Protein AF-A0A083ZVA3-F1 (afdb_monomer_lite)

pLDDT: mean 91.6, std 9.86, range [50.28, 98.31]

Foldseek 3Di:
DPCPQEAEDDPVLQVLLLVQLQPQADDPVQDPVSLVSLQVSCVVRPDPVVLVLLVCQQPPPDRDPHHHYHPHHDAPDQQDDDDPPDDDPVRTDHCSVVSVVCNSCSSNDHDDDDDDDD

Secondary structure (DSSP, 8-state):
--GGGEEEPPHHHHHHHHHHHTTS---TT--HHHHHHHHHHHHHHS-HHHHHHHHHHHH-SS--S--EEES----S-B--PPPTT---GGGBS-SHHHHHHHHHHHHHS---------

Radius of gyration: 15.3 Å; chains: 1; bounding box: 42×33×39 Å

Sequence (118 aa):
MDNQNVFQLMEQERNNLFSALDKIAYDPAGGDAYIHAIRSSMITHLPLRISAALSQQKTSIKPRPYLILKNAPVDKEVFFSPCPNQYTPSAKSGNISENFLVGLSSLIGEPYSMYRVN

Structure (mmCIF, N/CA/C/O backbone):
data_AF-A0A083ZVA3-F1
#
_entry.id   AF-A0A083ZVA3-F1
#
loop_
_atom_site.group_PDB
_atom_site.id
_atom_site.type_symbol
_atom_site.label_atom_id
_atom_site.label_alt_id
_atom_site.label_comp_id
_atom_site.label_asym_id
_atom_site.label_entity_id
_atom_site.label_seq_id
_atom_site.pdbx_PDB_ins_code
_atom_site.Cartn_x
_atom_site.Cartn_y
_atom_site.Cartn_z
_atom_site.occupancy
_atom_site.B_iso_or_equiv
_atom_site.auth_seq_id
_atom_site.auth_comp_id
_atom_site.auth_asym_id
_atom_site.auth_atom_id
_atom_site.pdbx_PDB_model_num
ATOM 1 N N . MET A 1 1 ? -19.920 -12.970 12.163 1.00 51.62 1 MET A N 1
ATOM 2 C CA . MET A 1 1 ? -18.654 -12.206 12.120 1.00 51.62 1 MET A CA 1
ATOM 3 C C . MET A 1 1 ? -18.990 -10.755 12.383 1.00 51.62 1 MET A C 1
ATOM 5 O O . MET A 1 1 ? -19.930 -10.260 11.776 1.00 51.62 1 MET A O 1
ATOM 9 N N . ASP A 1 2 ? -18.290 -10.111 13.312 1.00 57.72 2 ASP A N 1
ATOM 10 C CA . ASP A 1 2 ? -18.483 -8.690 13.594 1.00 57.72 2 ASP A CA 1
ATOM 11 C C . ASP A 1 2 ? -17.835 -7.873 12.463 1.00 57.72 2 ASP A C 1
ATOM 13 O O . ASP A 1 2 ? -16.618 -7.893 12.278 1.00 57.72 2 ASP A O 1
ATOM 17 N N . ASN A 1 3 ? -18.652 -7.221 11.633 1.00 73.56 3 ASN A N 1
ATOM 18 C CA . ASN A 1 3 ? -18.193 -6.544 10.411 1.00 73.56 3 ASN A CA 1
ATOM 19 C C . ASN A 1 3 ? -17.472 -5.214 10.687 1.00 73.56 3 ASN A C 1
ATOM 21 O O . ASN A 1 3 ? -17.039 -4.542 9.755 1.00 73.56 3 ASN A O 1
ATOM 25 N N . GLN A 1 4 ? -17.304 -4.836 11.955 1.00 84.12 4 GLN A N 1
ATOM 26 C CA . GLN A 1 4 ? -16.704 -3.564 12.356 1.00 84.12 4 GLN A CA 1
ATOM 27 C C . GLN A 1 4 ? -15.244 -3.397 11.915 1.00 84.12 4 GLN A C 1
ATOM 29 O O . GLN A 1 4 ? -14.775 -2.264 11.832 1.00 84.12 4 GLN A O 1
ATOM 34 N N . ASN A 1 5 ? -14.520 -4.492 11.652 1.00 92.12 5 ASN A N 1
ATOM 35 C CA . ASN A 1 5 ? -13.114 -4.474 11.223 1.00 92.12 5 ASN A CA 1
ATOM 36 C C . ASN A 1 5 ? -12.943 -4.613 9.702 1.00 92.12 5 ASN A C 1
ATOM 38 O O . ASN A 1 5 ? -11.810 -4.660 9.224 1.00 92.12 5 ASN A O 1
ATOM 42 N N . VAL A 1 6 ? -14.038 -4.724 8.944 1.00 95.69 6 VAL A N 1
ATOM 43 C CA . VAL A 1 6 ? -14.006 -4.961 7.498 1.00 95.69 6 VAL A CA 1
ATOM 44 C C . VAL A 1 6 ? -14.297 -3.663 6.758 1.00 95.69 6 VAL A C 1
ATOM 46 O O . VAL A 1 6 ? -15.382 -3.100 6.866 1.00 95.69 6 VAL A O 1
ATOM 49 N N . PHE A 1 7 ? -13.346 -3.221 5.943 1.00 95.94 7 PHE A N 1
ATOM 50 C CA . PHE A 1 7 ? -13.469 -2.033 5.113 1.00 95.94 7 PHE A CA 1
ATOM 51 C C . PHE A 1 7 ? -13.405 -2.437 3.644 1.00 95.94 7 PHE A C 1
ATOM 53 O O . PHE A 1 7 ? -12.368 -2.844 3.128 1.00 95.94 7 PHE A O 1
ATOM 60 N N . GLN A 1 8 ? -14.536 -2.325 2.962 1.00 96.38 8 GLN A N 1
ATOM 61 C CA . GLN A 1 8 ? -14.632 -2.548 1.525 1.00 96.38 8 GLN A CA 1
ATOM 62 C C . GLN A 1 8 ? -14.234 -1.275 0.783 1.00 96.38 8 GLN A C 1
ATOM 64 O O . GLN A 1 8 ? -14.890 -0.255 0.985 1.00 96.38 8 GLN A O 1
ATOM 69 N N . LEU A 1 9 ? -13.212 -1.317 -0.075 1.00 97.62 9 LEU A N 1
ATOM 70 C CA . LEU A 1 9 ? -12.961 -0.244 -1.037 1.00 97.62 9 LEU A CA 1
ATOM 71 C C . LEU A 1 9 ? -13.958 -0.340 -2.195 1.00 97.62 9 LEU A C 1
ATOM 73 O O . LEU A 1 9 ? -14.163 -1.413 -2.777 1.00 97.62 9 LEU A O 1
ATOM 77 N N . MET A 1 10 ? -14.568 0.790 -2.534 1.00 97.88 10 MET A N 1
ATOM 78 C CA . MET A 1 10 ? -15.349 0.938 -3.757 1.00 97.88 10 MET A CA 1
ATOM 79 C C . MET A 1 10 ? -14.413 0.906 -4.966 1.00 97.88 10 MET A C 1
ATOM 81 O O . MET A 1 10 ? -13.230 1.232 -4.857 1.00 97.88 10 MET A O 1
ATOM 85 N N . GLU A 1 11 ? -14.936 0.549 -6.136 1.00 98.00 11 GLU A N 1
ATOM 86 C CA . GLU A 1 11 ? -14.130 0.478 -7.361 1.00 98.00 11 GLU A CA 1
ATOM 87 C C . GLU A 1 11 ? -13.438 1.803 -7.679 1.00 98.00 11 GLU A C 1
ATOM 89 O O . GLU A 1 11 ? -12.248 1.810 -7.978 1.00 98.00 11 GLU A O 1
ATOM 94 N N . GLN A 1 12 ? -14.142 2.929 -7.523 1.00 98.06 12 GLN A N 1
ATOM 95 C CA . GLN A 1 12 ? -13.557 4.251 -7.736 1.00 98.06 12 GLN A CA 1
ATOM 96 C C . GLN A 1 12 ? -12.393 4.533 -6.777 1.00 98.06 12 GLN A C 1
ATOM 98 O O . GLN A 1 12 ? -11.365 5.060 -7.190 1.00 98.06 12 GLN A O 1
ATOM 103 N N . GLU A 1 13 ? -12.527 4.161 -5.503 1.00 98.25 13 GLU A N 1
ATOM 104 C CA . GLU A 1 13 ? -11.481 4.369 -4.495 1.00 98.25 13 GLU A CA 1
ATOM 105 C C . GLU A 1 13 ? -10.257 3.504 -4.784 1.00 98.25 13 GLU A C 1
ATOM 107 O O . GLU A 1 13 ? -9.129 3.994 -4.748 1.00 98.25 13 GLU A O 1
ATOM 112 N N . ARG A 1 14 ? -10.483 2.231 -5.132 1.00 98.19 14 ARG A N 1
ATOM 113 C CA . ARG A 1 14 ? -9.430 1.311 -5.565 1.00 98.19 14 ARG A CA 1
ATOM 114 C C . ARG A 1 14 ? -8.703 1.857 -6.794 1.00 98.19 14 ARG A C 1
ATOM 116 O O . ARG A 1 14 ? -7.479 1.871 -6.805 1.00 98.19 14 ARG A O 1
ATOM 123 N N . ASN A 1 15 ? -9.435 2.315 -7.809 1.00 98.12 15 ASN A N 1
ATOM 124 C CA . ASN A 1 15 ? -8.856 2.810 -9.060 1.00 98.12 15 ASN A CA 1
ATOM 125 C C . ASN A 1 15 ? -8.086 4.128 -8.856 1.00 98.12 15 ASN A C 1
ATOM 127 O O . ASN A 1 15 ? -7.033 4.326 -9.465 1.00 98.12 15 ASN A O 1
ATOM 131 N N . ASN A 1 16 ? -8.571 5.007 -7.971 1.00 97.81 16 ASN A N 1
ATOM 132 C CA . ASN A 1 16 ? -7.868 6.231 -7.586 1.00 97.81 16 ASN A CA 1
ATOM 133 C C . ASN A 1 16 ? -6.552 5.911 -6.869 1.00 97.81 16 ASN A C 1
ATOM 135 O O . ASN A 1 16 ? -5.511 6.446 -7.245 1.00 97.81 16 ASN A O 1
ATOM 139 N N . LEU A 1 17 ? -6.582 5.004 -5.886 1.00 97.88 17 LEU A N 1
ATOM 140 C CA . LEU A 1 17 ? -5.377 4.542 -5.194 1.00 97.88 17 LEU A CA 1
ATOM 141 C C . LEU A 1 17 ? -4.398 3.868 -6.152 1.00 97.88 17 LEU A C 1
ATOM 143 O O . LEU A 1 17 ? -3.218 4.198 -6.126 1.00 97.88 17 LEU A O 1
ATOM 147 N N . PHE A 1 18 ? -4.885 2.985 -7.028 1.00 98.31 18 PHE A N 1
ATOM 148 C CA . PHE A 1 18 ? -4.070 2.363 -8.070 1.00 98.31 18 PHE A CA 1
ATOM 149 C C . PHE A 1 18 ? -3.347 3.439 -8.886 1.00 98.31 18 PHE A C 1
ATOM 151 O O . PHE A 1 18 ? -2.124 3.458 -8.939 1.00 98.31 18 PHE A O 1
ATOM 158 N N . SER A 1 19 ? -4.095 4.390 -9.450 1.00 97.94 19 SER A N 1
ATOM 159 C CA . SER A 1 19 ? -3.546 5.427 -10.333 1.00 97.94 19 SER A CA 1
ATOM 160 C C . SER A 1 19 ? -2.560 6.360 -9.627 1.00 97.94 19 SER A C 1
ATOM 162 O O . SER A 1 19 ? -1.680 6.934 -10.268 1.00 97.94 19 SER A O 1
ATOM 164 N N . ALA A 1 20 ? -2.720 6.556 -8.318 1.00 98.06 20 ALA A N 1
ATOM 165 C CA . ALA A 1 20 ? -1.820 7.366 -7.511 1.00 98.06 20 ALA A CA 1
ATOM 166 C C . ALA A 1 20 ? -0.533 6.611 -7.141 1.00 98.06 20 ALA A C 1
ATOM 168 O O . ALA A 1 20 ? 0.543 7.208 -7.152 1.00 98.06 20 ALA A O 1
ATOM 169 N N . LEU A 1 21 ? -0.630 5.314 -6.836 1.00 98.00 21 LEU A N 1
ATOM 170 C CA . LEU A 1 21 ? 0.507 4.472 -6.450 1.00 98.00 21 LEU A CA 1
ATOM 171 C C . LEU A 1 21 ? 1.327 3.978 -7.649 1.00 98.00 21 LEU A C 1
ATOM 173 O O . LEU A 1 21 ? 2.534 3.811 -7.509 1.00 98.00 21 LEU A O 1
ATOM 177 N N . ASP A 1 22 ? 0.711 3.805 -8.822 1.00 96.94 22 ASP A N 1
ATOM 178 C CA . ASP A 1 22 ? 1.375 3.387 -10.075 1.00 96.94 22 ASP A CA 1
ATOM 179 C C . ASP A 1 22 ? 2.407 4.416 -10.566 1.00 96.94 22 ASP A C 1
ATOM 181 O O . ASP A 1 22 ? 3.364 4.093 -11.261 1.00 96.94 22 ASP A O 1
A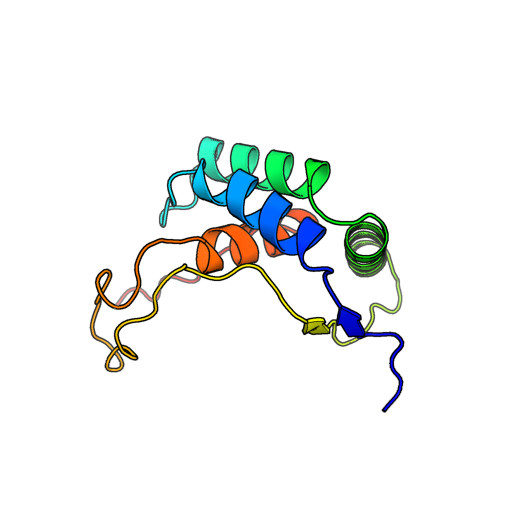TOM 185 N N . LYS A 1 23 ? 2.244 5.681 -10.163 1.00 96.56 23 LYS A N 1
ATOM 186 C CA . LYS A 1 23 ? 3.167 6.777 -10.499 1.00 96.56 23 LYS A CA 1
ATOM 187 C C . LYS A 1 23 ? 4.449 6.766 -9.668 1.00 96.56 23 LYS A C 1
ATOM 189 O O . LYS A 1 23 ? 5.349 7.55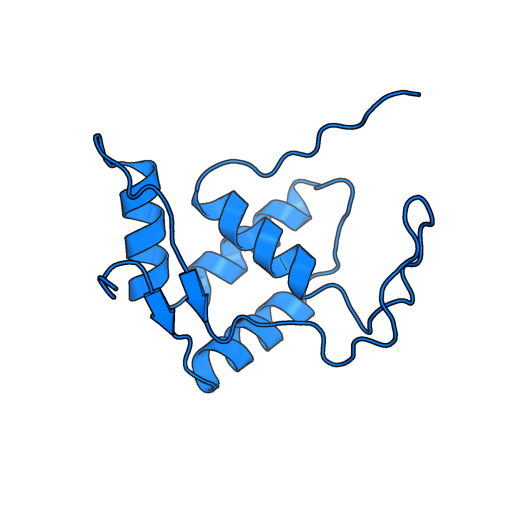8 -9.942 1.00 96.56 23 LYS A O 1
ATOM 194 N N . ILE A 1 24 ? 4.519 5.936 -8.630 1.00 97.50 24 ILE A N 1
ATOM 195 C CA . ILE A 1 24 ? 5.637 5.902 -7.692 1.00 97.50 24 ILE A CA 1
ATOM 196 C C . ILE A 1 24 ? 6.481 4.671 -8.004 1.00 97.50 24 ILE A C 1
ATOM 198 O O . ILE A 1 24 ? 6.026 3.537 -7.857 1.00 97.50 24 ILE A O 1
ATOM 202 N N . ALA A 1 25 ? 7.727 4.891 -8.422 1.00 95.44 25 ALA A N 1
ATOM 203 C CA . ALA A 1 25 ? 8.678 3.802 -8.597 1.00 95.44 25 ALA A CA 1
ATOM 204 C C . ALA A 1 25 ? 8.936 3.123 -7.245 1.00 95.44 25 ALA A C 1
ATOM 206 O O . ALA A 1 25 ? 9.240 3.797 -6.261 1.00 95.44 25 ALA A O 1
ATOM 207 N N . TYR A 1 26 ? 8.799 1.799 -7.205 1.00 94.12 26 TYR A N 1
ATOM 208 C CA . TYR A 1 26 ? 9.076 1.018 -6.007 1.00 94.12 26 TYR A CA 1
ATOM 209 C C . TYR A 1 26 ? 10.572 1.037 -5.691 1.00 94.12 26 TYR A C 1
ATOM 211 O O . TYR A 1 26 ? 11.387 0.685 -6.545 1.00 94.12 26 TYR A O 1
ATOM 219 N N . ASP A 1 27 ? 10.916 1.423 -4.464 1.00 93.69 27 ASP A N 1
ATOM 220 C CA . ASP A 1 27 ? 12.278 1.357 -3.946 1.00 93.69 27 ASP A CA 1
ATOM 221 C C . ASP A 1 27 ? 12.378 0.276 -2.851 1.00 93.69 27 ASP A C 1
ATOM 223 O O . ASP A 1 27 ? 11.904 0.487 -1.728 1.00 93.69 27 ASP A O 1
ATOM 227 N N . PRO A 1 28 ? 13.008 -0.879 -3.137 1.00 89.31 28 PRO A N 1
ATOM 228 C CA . PRO A 1 28 ? 13.178 -1.949 -2.156 1.00 89.31 28 PRO A CA 1
ATOM 229 C C . PRO A 1 28 ? 14.139 -1.580 -1.014 1.00 89.31 28 PRO A C 1
ATOM 231 O O . PRO A 1 28 ? 14.113 -2.236 0.029 1.00 89.31 28 PRO A O 1
ATOM 234 N N . ALA A 1 29 ? 14.980 -0.554 -1.181 1.00 90.19 29 ALA A N 1
ATOM 235 C CA . ALA A 1 29 ? 15.837 -0.045 -0.112 1.00 90.19 29 ALA A CA 1
ATOM 236 C C . ALA A 1 29 ? 15.077 0.876 0.858 1.00 90.19 29 ALA A C 1
ATOM 238 O O . ALA A 1 29 ? 15.574 1.144 1.950 1.00 90.19 29 ALA A O 1
ATOM 239 N N . GLY A 1 30 ? 13.870 1.325 0.491 1.00 91.44 30 GLY A N 1
ATOM 240 C CA . GLY A 1 30 ? 13.029 2.159 1.345 1.00 91.44 30 GLY A CA 1
ATOM 241 C C . GLY A 1 30 ? 13.567 3.576 1.546 1.00 91.44 30 GLY A C 1
ATOM 242 O O . GLY A 1 30 ? 13.455 4.104 2.648 1.00 91.44 30 GLY A O 1
ATOM 243 N N . GLY A 1 31 ? 14.156 4.195 0.518 1.00 94.00 31 GLY A N 1
ATOM 244 C CA . GLY A 1 31 ? 14.721 5.539 0.622 1.00 94.00 31 GLY A CA 1
ATOM 245 C C . GLY A 1 31 ? 13.699 6.611 1.023 1.00 94.00 31 GLY A C 1
ATOM 246 O O . GLY A 1 31 ? 12.517 6.541 0.678 1.00 94.00 31 GLY A O 1
ATOM 247 N N . ASP A 1 32 ? 14.169 7.655 1.710 1.00 95.00 32 ASP A N 1
ATOM 248 C CA . ASP A 1 32 ? 13.317 8.702 2.297 1.00 95.00 32 ASP A CA 1
ATOM 249 C C . ASP A 1 32 ? 12.379 9.368 1.282 1.00 95.00 32 ASP A C 1
ATOM 251 O O . ASP A 1 32 ? 11.203 9.600 1.569 1.00 95.00 32 ASP A O 1
ATOM 255 N N . ALA A 1 33 ? 12.873 9.646 0.071 1.00 96.75 33 ALA A N 1
ATOM 256 C CA . ALA A 1 33 ? 12.076 10.255 -0.992 1.00 96.75 33 ALA A CA 1
ATOM 257 C C . ALA A 1 33 ? 10.907 9.355 -1.425 1.00 96.75 33 ALA A C 1
ATOM 259 O O . ALA A 1 33 ? 9.795 9.841 -1.642 1.00 96.75 33 ALA A O 1
ATOM 260 N N . TYR A 1 34 ? 11.145 8.044 -1.505 1.00 97.25 34 TYR A N 1
ATOM 261 C CA . TYR A 1 34 ? 10.129 7.048 -1.828 1.00 97.25 34 TYR A CA 1
ATOM 262 C C . TYR A 1 34 ? 9.092 6.931 -0.703 1.00 97.25 34 TYR A C 1
ATOM 264 O O . TYR A 1 34 ? 7.891 7.040 -0.963 1.00 97.25 34 TYR A O 1
ATOM 272 N N . ILE A 1 35 ? 9.539 6.810 0.553 1.00 97.12 35 ILE A N 1
ATOM 273 C CA . ILE A 1 35 ? 8.641 6.735 1.716 1.00 97.12 35 ILE A CA 1
ATOM 274 C C . ILE A 1 35 ? 7.786 7.998 1.832 1.00 97.12 35 ILE A C 1
ATOM 276 O O . ILE A 1 35 ? 6.573 7.904 2.040 1.00 97.12 35 ILE A O 1
ATOM 280 N N . HIS A 1 36 ? 8.382 9.177 1.647 1.00 97.12 36 HIS A N 1
ATOM 281 C CA . HIS A 1 36 ? 7.655 10.441 1.649 1.00 97.12 36 HIS A CA 1
ATOM 282 C C . HIS A 1 36 ? 6.602 10.482 0.533 1.00 97.12 36 HIS A C 1
ATOM 284 O O . HIS A 1 36 ? 5.433 10.753 0.811 1.00 97.12 36 HIS A O 1
ATOM 290 N N . ALA A 1 37 ? 6.981 10.165 -0.711 1.00 98.06 37 ALA A N 1
ATOM 291 C CA . ALA A 1 37 ? 6.061 10.169 -1.849 1.00 98.06 37 ALA A CA 1
ATOM 292 C C . ALA A 1 37 ? 4.872 9.219 -1.637 1.00 98.06 37 ALA A C 1
ATOM 294 O O . ALA A 1 37 ? 3.719 9.605 -1.859 1.00 98.06 37 ALA A O 1
ATOM 295 N N . ILE A 1 38 ? 5.135 8.002 -1.150 1.00 97.88 38 ILE A N 1
ATOM 296 C CA . ILE A 1 38 ? 4.091 7.030 -0.825 1.00 97.88 38 ILE A CA 1
ATOM 297 C C . ILE A 1 38 ? 3.179 7.549 0.279 1.00 97.88 38 ILE A C 1
ATOM 299 O O . ILE A 1 38 ? 1.958 7.539 0.114 1.00 97.88 38 ILE A O 1
ATOM 303 N N . ARG A 1 39 ? 3.744 8.013 1.398 1.00 97.19 39 ARG A N 1
ATOM 304 C CA . ARG A 1 39 ? 2.964 8.479 2.547 1.00 97.19 39 ARG A CA 1
ATOM 305 C C . ARG A 1 39 ? 2.053 9.637 2.148 1.00 97.19 39 ARG A C 1
ATOM 307 O O . ARG A 1 39 ? 0.864 9.607 2.461 1.00 97.19 39 ARG A O 1
ATOM 314 N N . SER A 1 40 ? 2.574 10.615 1.404 1.00 97.69 40 SER A N 1
ATOM 315 C CA . SER A 1 40 ? 1.780 11.725 0.867 1.00 97.69 40 SER A CA 1
ATOM 316 C C . SER A 1 40 ? 0.652 11.225 -0.037 1.00 97.69 40 SER A C 1
ATOM 318 O O . SER A 1 40 ? -0.499 11.611 0.158 1.00 97.69 40 SER A O 1
ATOM 320 N N . SER A 1 41 ? 0.952 10.319 -0.973 1.00 98.06 41 SER A N 1
ATOM 321 C CA . SER A 1 41 ? -0.051 9.747 -1.878 1.00 98.06 41 SER A CA 1
ATOM 322 C C . SER A 1 41 ? -1.168 9.024 -1.117 1.00 98.06 41 SER A C 1
ATOM 324 O O . SER A 1 41 ? -2.351 9.240 -1.395 1.00 98.06 41 SER A O 1
ATOM 326 N N . MET A 1 42 ? -0.814 8.240 -0.097 1.00 97.56 42 MET A N 1
ATOM 327 C CA . MET A 1 42 ? -1.772 7.523 0.743 1.00 97.56 42 MET A CA 1
ATOM 328 C C . MET A 1 42 ? -2.645 8.463 1.573 1.00 97.56 42 MET A C 1
ATOM 330 O O . MET A 1 42 ? -3.854 8.258 1.623 1.00 97.56 42 MET A O 1
ATOM 334 N N . ILE A 1 43 ? -2.080 9.511 2.183 1.00 95.75 43 ILE A N 1
ATOM 335 C CA . ILE A 1 43 ? -2.863 10.510 2.934 1.00 95.75 43 ILE A CA 1
ATOM 336 C C . ILE A 1 43 ? -3.907 11.174 2.029 1.00 95.75 43 ILE A C 1
ATOM 338 O O . ILE A 1 43 ? -5.036 11.399 2.459 1.00 95.75 43 ILE A O 1
ATOM 342 N N . THR A 1 44 ? -3.547 11.466 0.779 1.00 97.25 44 THR A N 1
ATOM 343 C CA . THR A 1 44 ? -4.438 12.144 -0.168 1.00 97.25 44 THR A CA 1
ATOM 344 C C . THR A 1 44 ? -5.543 11.239 -0.715 1.00 97.25 44 THR A C 1
ATOM 346 O O . THR A 1 44 ? -6.666 11.705 -0.895 1.00 97.25 44 THR A O 1
ATOM 349 N N . HIS A 1 45 ? -5.250 9.967 -1.003 1.00 97.56 45 HIS A N 1
ATOM 350 C CA . HIS A 1 45 ? -6.157 9.111 -1.783 1.00 97.56 45 HIS A CA 1
ATOM 351 C C . HIS A 1 45 ? -6.844 8.008 -0.971 1.00 97.56 45 HIS A C 1
ATOM 353 O O . HIS A 1 45 ? -7.813 7.415 -1.452 1.00 97.56 45 HIS A O 1
ATOM 359 N N . LEU A 1 46 ? -6.372 7.701 0.241 1.00 97.00 46 LEU A N 1
ATOM 360 C CA . LEU A 1 46 ? -6.993 6.674 1.069 1.00 97.00 46 LEU A CA 1
ATOM 361 C C . LEU A 1 46 ? -8.351 7.171 1.596 1.00 97.00 46 LEU A C 1
ATOM 363 O O . LEU A 1 46 ? -8.431 8.268 2.152 1.00 97.00 46 LEU A O 1
ATOM 367 N N . PRO A 1 47 ? -9.428 6.373 1.486 1.00 97.19 47 PRO A N 1
ATOM 368 C CA . PRO A 1 47 ? -10.734 6.790 1.972 1.00 97.19 47 PRO A CA 1
ATOM 369 C C . PRO A 1 47 ? -10.736 7.141 3.459 1.00 97.19 47 PRO A C 1
ATOM 371 O O . PRO A 1 47 ? -10.191 6.395 4.277 1.00 97.19 47 PRO A O 1
ATOM 374 N N . LEU A 1 48 ? -11.447 8.216 3.816 1.00 95.25 48 LEU A N 1
ATOM 375 C CA . LEU A 1 48 ? -11.477 8.762 5.179 1.00 95.25 48 LEU A CA 1
ATOM 376 C C . LEU A 1 48 ? -11.818 7.713 6.247 1.00 95.25 48 LEU A C 1
ATOM 378 O O . LEU A 1 48 ? -11.233 7.700 7.323 1.00 95.25 48 LEU A O 1
ATOM 382 N N . ARG A 1 49 ? -12.747 6.795 5.953 1.00 95.19 49 ARG A N 1
ATOM 383 C CA . ARG A 1 49 ? -13.128 5.732 6.901 1.00 95.19 49 ARG A CA 1
ATOM 384 C C . ARG A 1 49 ? -11.970 4.781 7.223 1.00 95.19 49 ARG A C 1
ATOM 386 O O . ARG A 1 49 ? -11.887 4.283 8.339 1.00 95.19 49 ARG A O 1
ATOM 393 N N . ILE A 1 50 ? -11.094 4.524 6.250 1.00 95.62 50 ILE A N 1
ATOM 394 C CA . ILE A 1 50 ? -9.936 3.645 6.418 1.00 95.62 50 ILE A CA 1
ATOM 395 C C . ILE A 1 50 ? -8.824 4.423 7.113 1.00 95.62 50 ILE A C 1
ATOM 397 O O . ILE A 1 50 ? -8.274 3.928 8.092 1.00 95.62 50 ILE A O 1
ATOM 401 N N . SER A 1 51 ? -8.529 5.650 6.671 1.00 94.62 51 SER A N 1
ATOM 402 C CA . SER A 1 51 ? -7.500 6.477 7.313 1.00 94.62 51 SER A CA 1
ATOM 403 C C . SER A 1 51 ? -7.832 6.754 8.781 1.00 94.62 51 SER A C 1
ATOM 405 O O . SER A 1 51 ? -6.971 6.564 9.635 1.00 94.62 51 SER A O 1
ATOM 407 N N . ALA A 1 52 ? -9.090 7.063 9.107 1.00 93.19 52 ALA A N 1
ATOM 408 C CA . ALA A 1 52 ? -9.547 7.216 10.486 1.00 93.19 52 ALA A CA 1
ATOM 409 C C . ALA A 1 52 ? -9.372 5.929 11.308 1.00 93.19 52 ALA A C 1
ATOM 411 O O . ALA A 1 52 ? -8.922 5.995 12.451 1.00 93.19 52 ALA A O 1
ATOM 412 N N . ALA A 1 53 ? -9.674 4.758 10.735 1.00 93.69 53 ALA A N 1
ATOM 413 C CA . ALA A 1 53 ? -9.452 3.483 11.412 1.00 93.69 53 ALA A CA 1
ATOM 414 C C . ALA A 1 53 ? -7.959 3.233 11.680 1.00 93.69 53 ALA A C 1
ATOM 416 O O . ALA A 1 53 ? -7.602 2.833 12.785 1.00 93.69 53 ALA A O 1
ATOM 417 N N . LEU A 1 54 ? -7.077 3.526 10.718 1.00 94.19 54 LEU A N 1
ATOM 418 C CA . LEU A 1 54 ? -5.624 3.431 10.901 1.00 94.19 54 LEU A CA 1
ATOM 419 C C . LEU A 1 54 ? -5.113 4.412 11.965 1.00 94.19 54 LEU A C 1
ATOM 421 O O . LEU A 1 54 ? -4.320 4.032 12.825 1.00 94.19 54 LEU A O 1
ATOM 425 N N . SER A 1 55 ? -5.605 5.653 11.969 1.00 92.81 55 SER A N 1
ATOM 426 C CA . SER A 1 55 ? -5.263 6.633 13.004 1.00 92.81 55 SER A CA 1
ATOM 427 C C . SER A 1 55 ? -5.711 6.176 14.393 1.00 92.81 55 SER A C 1
ATOM 429 O O . SER A 1 55 ? -4.946 6.308 15.344 1.00 92.81 55 SER A O 1
ATOM 431 N N . GLN A 1 56 ? -6.904 5.583 14.514 1.00 91.81 56 GLN A N 1
ATOM 432 C CA . GLN A 1 56 ? -7.373 4.990 15.772 1.00 91.81 56 GLN A CA 1
ATOM 433 C C . GLN A 1 56 ? -6.486 3.828 16.227 1.00 91.81 56 GLN A C 1
ATOM 435 O O . GLN A 1 56 ? -6.239 3.698 17.422 1.00 91.81 56 GLN A O 1
ATOM 440 N N . GLN A 1 57 ? -5.968 3.008 15.306 1.00 90.88 57 GLN A N 1
ATOM 441 C CA . GLN A 1 57 ? -5.022 1.946 15.668 1.00 90.88 57 GLN A CA 1
ATOM 442 C C . GLN A 1 57 ? -3.744 2.497 16.295 1.00 90.88 57 GLN A C 1
ATOM 444 O O . GLN A 1 57 ? -3.235 1.912 17.246 1.00 90.88 57 GLN A O 1
ATOM 449 N N . LYS A 1 58 ? -3.248 3.629 15.792 1.00 89.44 58 LYS A N 1
ATOM 450 C CA . LYS A 1 58 ? -2.022 4.261 16.287 1.00 89.44 58 LYS A CA 1
ATOM 451 C C . LYS A 1 58 ? -2.184 4.881 17.678 1.00 89.44 58 LYS A C 1
ATOM 453 O O . L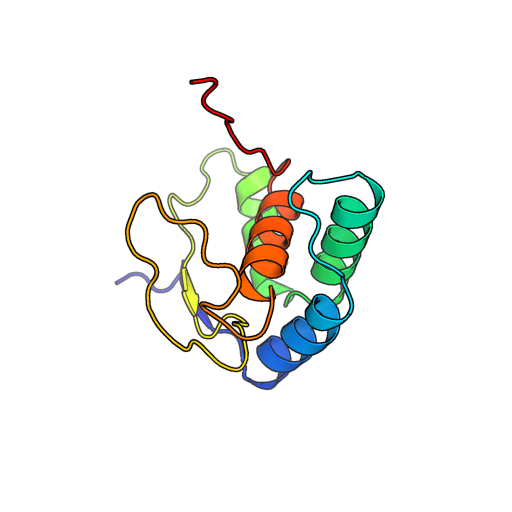YS A 1 58 ? -1.223 4.916 18.439 1.00 89.44 58 LYS A O 1
ATOM 458 N N . THR A 1 59 ? -3.367 5.405 18.000 1.00 91.06 59 THR A N 1
ATOM 459 C CA . THR A 1 59 ? -3.588 6.208 19.218 1.00 91.06 59 THR A CA 1
ATOM 460 C C . THR A 1 59 ? -4.385 5.497 20.310 1.00 91.06 59 THR A C 1
ATOM 462 O O . THR A 1 59 ? -4.427 5.979 21.442 1.00 91.06 59 THR A O 1
ATOM 465 N N . SER A 1 60 ? -5.033 4.370 20.005 1.00 89.69 60 SER A N 1
ATOM 466 C CA . SER A 1 60 ? -5.884 3.664 20.961 1.00 89.69 60 SER A CA 1
ATOM 467 C C . SER A 1 60 ? -5.076 2.927 22.031 1.00 89.69 60 SER A C 1
ATOM 469 O O . SER A 1 60 ? -4.124 2.214 21.734 1.00 89.69 60 SER A O 1
ATOM 471 N N . ILE A 1 61 ? -5.545 3.005 23.281 1.00 90.12 61 ILE A N 1
ATOM 472 C CA . ILE A 1 61 ? -5.070 2.167 24.399 1.00 90.12 61 ILE A CA 1
ATOM 473 C C . ILE A 1 61 ? -5.458 0.691 24.181 1.00 90.12 61 ILE A C 1
ATOM 475 O O . ILE A 1 61 ? -4.797 -0.220 24.673 1.00 90.12 61 ILE A O 1
ATOM 479 N N . LYS A 1 62 ? -6.545 0.447 23.439 1.00 90.12 62 LYS A N 1
ATOM 480 C CA . LYS A 1 62 ? -7.036 -0.884 23.062 1.00 90.12 62 LYS A CA 1
ATOM 481 C C . LYS A 1 62 ? -7.202 -0.931 21.541 1.00 90.12 62 LYS A C 1
ATOM 483 O O . LYS A 1 62 ? -8.326 -0.762 21.054 1.00 90.12 62 LYS A O 1
ATOM 488 N N . PRO A 1 63 ? -6.107 -1.051 20.770 1.00 90.62 63 PRO A N 1
ATOM 489 C CA . PRO A 1 63 ? -6.206 -1.144 19.322 1.00 90.62 63 PRO A CA 1
ATOM 490 C C . PRO A 1 63 ? -6.989 -2.402 18.936 1.00 90.62 63 PRO A C 1
ATOM 492 O O . PRO A 1 63 ? -6.984 -3.414 19.641 1.00 90.62 63 PRO A O 1
ATOM 495 N N . ARG A 1 64 ? -7.683 -2.340 17.802 1.00 89.75 64 ARG A N 1
ATOM 496 C CA . ARG A 1 64 ? -8.334 -3.508 17.211 1.00 89.75 64 ARG A CA 1
ATOM 497 C C . ARG A 1 64 ? -7.247 -4.538 16.884 1.00 89.75 64 ARG A C 1
ATOM 499 O O . ARG A 1 64 ? -6.207 -4.156 16.346 1.00 89.75 64 ARG A O 1
ATOM 506 N N . PRO A 1 65 ? -7.484 -5.835 17.126 1.00 91.00 65 PRO A N 1
ATOM 507 C CA . PRO A 1 65 ? -6.481 -6.864 16.861 1.00 91.00 65 PRO A CA 1
ATOM 508 C C . PRO A 1 65 ? -6.175 -7.029 15.365 1.00 91.00 65 PRO A C 1
ATOM 510 O O . PRO A 1 65 ? -5.118 -7.537 15.012 1.00 91.00 65 PRO A O 1
ATOM 513 N N . TYR A 1 66 ? -7.092 -6.617 14.482 1.00 93.00 66 TYR A N 1
ATOM 514 C CA . TYR A 1 66 ? -6.926 -6.687 13.033 1.00 93.00 66 TYR A CA 1
ATOM 515 C C . TYR A 1 66 ? -7.845 -5.697 12.306 1.00 93.00 66 TYR A C 1
ATOM 517 O O . TYR A 1 66 ? -8.865 -5.258 12.843 1.00 93.00 66 TYR A O 1
ATOM 525 N N . LEU A 1 67 ? -7.504 -5.410 11.047 1.00 93.88 67 LEU A N 1
ATOM 526 C CA . LEU A 1 67 ? -8.366 -4.762 10.058 1.00 93.88 67 LEU A CA 1
ATOM 527 C C . LEU A 1 67 ? -8.325 -5.577 8.760 1.00 93.88 67 LEU A C 1
ATOM 529 O O . LEU A 1 67 ? -7.277 -6.104 8.398 1.00 93.88 67 LEU A O 1
ATOM 533 N N . ILE A 1 68 ? -9.451 -5.670 8.053 1.00 96.06 68 ILE A N 1
ATOM 534 C CA . ILE A 1 68 ? -9.561 -6.357 6.760 1.00 96.06 68 ILE A CA 1
ATOM 535 C C . ILE A 1 68 ? -9.927 -5.322 5.703 1.00 96.06 68 ILE A C 1
ATOM 537 O O . ILE A 1 68 ? -11.026 -4.772 5.734 1.00 96.06 68 ILE A O 1
ATOM 541 N N . LEU A 1 69 ? -9.029 -5.083 4.748 1.00 96.38 69 LEU A N 1
ATOM 542 C CA . LEU A 1 69 ? -9.310 -4.257 3.575 1.00 96.38 69 LEU A CA 1
ATOM 543 C C . LEU A 1 69 ? -9.711 -5.163 2.411 1.00 96.38 69 LEU A C 1
ATOM 545 O O . LEU A 1 69 ? -8.924 -5.994 1.964 1.00 96.38 69 LEU A O 1
ATOM 549 N N . LYS A 1 70 ? -10.942 -5.017 1.922 1.00 97.56 70 LYS A N 1
ATOM 550 C CA . LYS A 1 70 ? -11.434 -5.750 0.750 1.00 97.56 70 LYS A CA 1
ATOM 551 C C . LYS A 1 70 ? -11.332 -4.888 -0.499 1.00 97.56 70 LYS A C 1
ATOM 553 O O . LYS A 1 70 ? -11.551 -3.680 -0.427 1.00 97.56 70 LYS A O 1
ATOM 558 N N . ASN A 1 71 ? -11.071 -5.535 -1.638 1.00 97.25 71 ASN A N 1
ATOM 559 C CA . ASN A 1 71 ? -10.907 -4.882 -2.942 1.00 97.25 71 ASN A CA 1
ATOM 560 C C . ASN A 1 71 ? -9.767 -3.845 -2.953 1.00 97.25 71 ASN A C 1
ATOM 562 O O . ASN A 1 71 ? -9.901 -2.754 -3.504 1.00 97.25 71 ASN A O 1
ATOM 566 N N . ALA A 1 72 ? -8.654 -4.186 -2.298 1.00 97.25 72 ALA A N 1
ATOM 567 C CA . ALA A 1 72 ? -7.427 -3.401 -2.326 1.00 97.25 72 ALA A CA 1
ATOM 568 C C . ALA A 1 72 ? -6.849 -3.313 -3.755 1.00 97.25 72 ALA A C 1
ATOM 570 O O . ALA A 1 72 ? -7.083 -4.218 -4.562 1.00 97.25 72 ALA A O 1
ATOM 571 N N . PRO A 1 73 ? -6.106 -2.241 -4.084 1.00 96.88 73 PRO A N 1
ATOM 572 C CA . PRO A 1 73 ? -5.396 -2.162 -5.352 1.00 96.88 73 PRO A CA 1
ATOM 573 C C . PRO A 1 73 ? -4.288 -3.222 -5.393 1.00 96.88 73 PRO A C 1
ATOM 575 O O . PRO A 1 73 ? -3.530 -3.381 -4.439 1.00 96.88 73 PRO A O 1
ATOM 578 N N . VAL A 1 74 ? -4.212 -3.936 -6.511 1.00 95.50 74 VAL A N 1
ATOM 579 C CA . VAL A 1 74 ? -3.176 -4.929 -6.816 1.00 95.50 74 VAL A CA 1
ATOM 580 C C . VAL A 1 74 ? -2.641 -4.671 -8.217 1.00 95.50 74 VAL A C 1
ATOM 582 O O . VAL A 1 74 ? -3.196 -3.861 -8.963 1.00 95.50 74 VAL A O 1
ATOM 585 N N . ASP A 1 75 ? -1.560 -5.353 -8.565 1.00 96.06 75 ASP A N 1
ATOM 586 C CA . ASP A 1 75 ? -0.979 -5.314 -9.903 1.00 96.06 75 ASP A CA 1
ATOM 587 C C . ASP A 1 75 ? -1.988 -5.775 -10.967 1.00 96.06 75 ASP A C 1
ATOM 589 O O . ASP A 1 75 ? -2.833 -6.632 -10.701 1.00 96.06 75 ASP A O 1
ATOM 593 N N . LYS A 1 76 ? -1.920 -5.185 -12.170 1.00 93.50 76 LYS A N 1
ATOM 594 C CA . LYS A 1 76 ? -2.878 -5.462 -13.258 1.00 93.50 76 LYS A CA 1
ATOM 595 C C . LYS A 1 76 ? -2.874 -6.933 -13.653 1.00 93.50 76 LYS A C 1
ATOM 597 O O . LYS A 1 76 ? -3.933 -7.499 -13.904 1.00 93.50 76 LYS A O 1
ATOM 602 N N . GLU A 1 77 ? -1.688 -7.531 -13.701 1.00 95.00 77 GLU A N 1
ATOM 603 C CA . GLU A 1 77 ? -1.506 -8.931 -14.0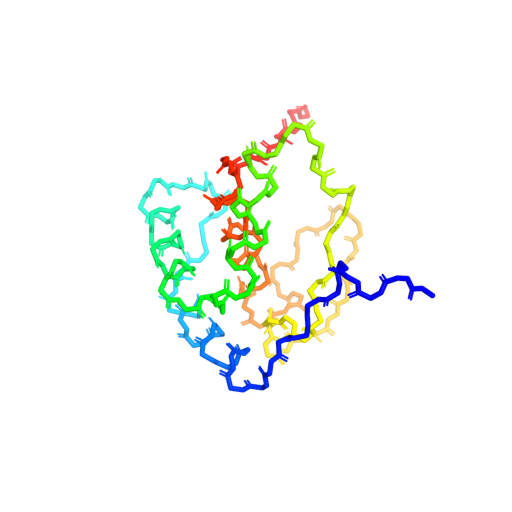57 1.00 95.00 77 GLU A CA 1
ATOM 604 C C . GLU A 1 77 ? -0.572 -9.616 -13.058 1.00 95.00 77 GLU A C 1
ATOM 606 O O . GLU A 1 77 ? 0.477 -9.087 -12.676 1.00 95.00 77 GLU A O 1
ATOM 611 N N . VAL A 1 78 ? -0.966 -10.822 -12.654 1.00 92.69 78 VAL A N 1
ATOM 612 C CA . VAL A 1 78 ? -0.150 -11.761 -11.884 1.00 92.69 78 VAL A CA 1
ATOM 613 C C . VAL A 1 78 ? 0.050 -12.979 -12.773 1.00 92.69 78 VAL A C 1
ATOM 615 O O . VAL A 1 78 ? -0.918 -13.650 -13.128 1.00 92.69 78 VAL A O 1
ATOM 618 N N . PHE A 1 79 ? 1.295 -13.240 -13.164 1.00 94.00 79 PHE A N 1
ATOM 619 C CA . PHE A 1 79 ? 1.624 -14.265 -14.153 1.00 94.00 79 PHE A CA 1
ATOM 620 C C . PHE A 1 79 ? 1.771 -15.647 -13.517 1.00 94.00 79 PHE A C 1
ATOM 622 O O . PHE A 1 79 ? 1.324 -16.643 -14.080 1.00 94.00 79 PHE A O 1
ATOM 629 N N . PHE A 1 80 ? 2.402 -15.719 -12.344 1.00 93.38 80 PHE A N 1
ATOM 630 C CA . PHE A 1 80 ? 2.615 -16.964 -11.609 1.00 93.38 80 PHE A CA 1
ATOM 631 C C . PHE A 1 80 ? 2.952 -16.683 -10.142 1.00 93.38 80 PHE A C 1
ATOM 633 O O . PHE A 1 80 ? 3.343 -15.577 -9.773 1.00 93.38 80 PHE A O 1
ATOM 640 N N . SER A 1 81 ? 2.825 -17.701 -9.289 1.00 91.81 81 SER A N 1
ATOM 641 C CA . SER A 1 81 ? 3.340 -17.642 -7.920 1.00 91.81 81 SER A CA 1
ATOM 642 C C . SER A 1 81 ? 4.827 -18.014 -7.905 1.00 91.81 81 SER A C 1
ATOM 644 O O . SER A 1 81 ? 5.190 -19.040 -8.483 1.00 91.81 81 SER A O 1
ATOM 646 N N . PRO A 1 82 ? 5.697 -17.212 -7.268 1.00 90.00 82 PRO A N 1
ATOM 647 C CA . PRO A 1 82 ? 7.130 -17.477 -7.237 1.00 90.00 82 PRO A CA 1
ATOM 648 C C . PRO A 1 82 ? 7.454 -18.749 -6.444 1.00 90.00 82 PRO A C 1
ATOM 650 O O . PRO A 1 82 ? 6.808 -19.050 -5.437 1.00 90.00 82 PRO A O 1
ATOM 653 N N . CYS A 1 83 ? 8.494 -19.47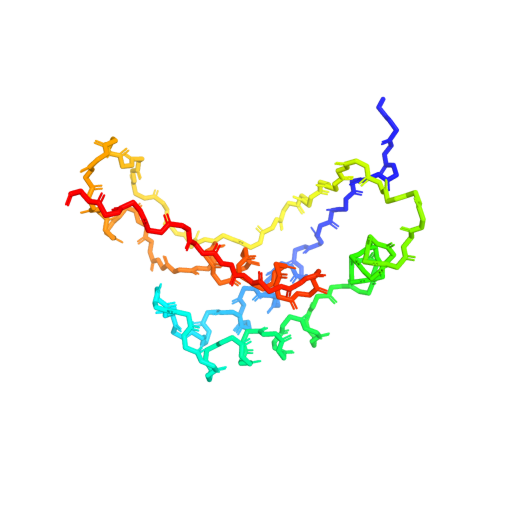1 -6.863 1.00 89.75 83 CYS A N 1
ATOM 654 C CA . CYS A 1 83 ? 9.063 -20.542 -6.052 1.00 89.75 83 CYS A CA 1
ATOM 655 C C . CYS A 1 83 ? 9.716 -19.952 -4.789 1.00 89.75 83 CYS A C 1
ATOM 657 O O . CYS A 1 83 ? 10.389 -18.918 -4.878 1.00 89.75 83 CYS A O 1
ATOM 659 N N . PRO A 1 84 ? 9.582 -20.603 -3.618 1.00 84.81 84 PRO A N 1
ATOM 660 C CA . PRO A 1 84 ? 10.286 -20.174 -2.415 1.00 84.81 84 PRO A CA 1
ATOM 661 C C . PRO A 1 84 ? 11.793 -20.041 -2.671 1.00 84.81 84 PRO A C 1
ATOM 663 O O . PRO A 1 84 ? 12.390 -20.891 -3.328 1.00 84.81 84 PRO A O 1
ATOM 666 N N . ASN A 1 85 ? 12.409 -18.990 -2.126 1.00 81.25 85 ASN A N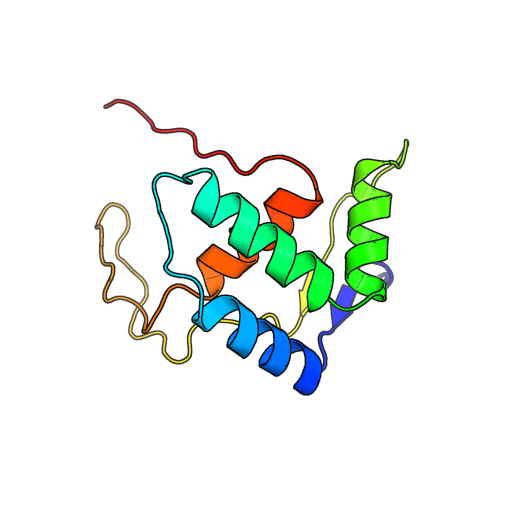 1
ATOM 667 C CA . ASN A 1 85 ? 13.844 -18.682 -2.240 1.00 81.25 85 ASN A CA 1
ATOM 668 C C . ASN A 1 85 ? 14.349 -18.294 -3.642 1.00 81.25 85 ASN A C 1
ATOM 670 O O . ASN A 1 85 ? 15.559 -18.180 -3.831 1.00 81.25 85 ASN A O 1
ATOM 674 N N . GLN A 1 86 ? 13.462 -18.045 -4.608 1.00 85.75 86 GLN A N 1
ATOM 675 C CA . GLN A 1 86 ? 13.849 -17.524 -5.916 1.00 85.75 86 GLN A CA 1
ATOM 676 C C . GLN A 1 86 ? 13.354 -16.088 -6.093 1.00 85.75 86 GLN A C 1
ATOM 678 O O . GLN A 1 86 ? 12.162 -15.807 -5.992 1.00 85.75 86 GLN A O 1
ATOM 683 N N . TYR A 1 87 ? 14.274 -15.168 -6.388 1.00 83.25 87 TYR A N 1
ATOM 684 C CA . TYR A 1 87 ? 13.902 -13.803 -6.747 1.00 83.25 87 TYR A CA 1
ATOM 685 C C . TYR A 1 87 ? 13.357 -13.774 -8.179 1.00 83.25 87 TYR A C 1
ATOM 687 O O . TYR A 1 87 ? 14.103 -13.960 -9.140 1.00 83.25 87 TYR A O 1
ATOM 695 N N . THR A 1 88 ? 12.049 -13.555 -8.324 1.00 86.44 88 THR A N 1
ATOM 696 C CA . THR A 1 88 ? 11.363 -13.494 -9.625 1.00 86.44 88 THR A CA 1
ATOM 697 C C . THR A 1 88 ? 10.542 -12.204 -9.742 1.00 86.44 88 THR A C 1
ATOM 699 O O . THR A 1 88 ? 9.322 -12.227 -9.553 1.00 86.44 88 THR A O 1
ATOM 702 N N . PRO A 1 89 ? 11.176 -11.063 -10.067 1.00 81.88 89 PRO A N 1
ATOM 703 C CA . PRO A 1 89 ? 10.470 -9.788 -10.228 1.00 81.88 89 PRO A CA 1
ATOM 704 C C . PRO A 1 89 ? 9.466 -9.811 -11.394 1.00 81.88 89 PRO A C 1
ATOM 706 O O . PRO A 1 89 ? 8.560 -8.991 -11.447 1.00 81.88 89 PRO A O 1
ATOM 709 N N . SER A 1 90 ? 9.584 -10.785 -12.301 1.00 88.69 90 SER A N 1
ATOM 710 C CA . SER A 1 90 ? 8.671 -11.025 -13.422 1.00 88.69 90 SER A CA 1
ATOM 711 C C . SER A 1 90 ? 7.402 -11.805 -13.061 1.00 88.69 90 SER A C 1
ATOM 713 O O . SER A 1 90 ? 6.649 -12.163 -13.960 1.00 88.69 90 SER A O 1
ATOM 715 N N . ALA A 1 91 ? 7.139 -12.095 -11.781 1.00 92.31 91 ALA A N 1
ATOM 716 C CA . ALA A 1 91 ? 5.930 -12.815 -11.362 1.00 92.31 91 ALA A CA 1
ATOM 717 C C . ALA A 1 91 ? 4.636 -11.998 -11.556 1.00 92.31 91 ALA A C 1
ATOM 719 O O . ALA A 1 91 ? 3.537 -12.555 -11.559 1.00 92.31 91 ALA A O 1
ATOM 720 N N . LYS A 1 92 ? 4.756 -10.678 -11.723 1.00 93.75 92 LYS A N 1
ATOM 721 C CA . LYS A 1 92 ? 3.639 -9.738 -11.842 1.00 93.75 92 LYS A CA 1
ATOM 722 C C . LYS A 1 92 ? 4.031 -8.487 -12.626 1.00 93.75 92 LYS A C 1
ATOM 724 O O . LYS A 1 92 ? 5.211 -8.225 -12.836 1.00 93.75 92 LYS A O 1
ATOM 729 N N . SER A 1 93 ? 3.035 -7.719 -13.059 1.00 92.56 93 SER A N 1
ATOM 730 C CA . SER A 1 93 ? 3.210 -6.601 -13.997 1.00 92.56 93 SER A CA 1
ATOM 731 C C . SER A 1 93 ? 3.768 -5.305 -13.393 1.00 92.56 93 SER A C 1
ATOM 733 O O . SER A 1 93 ? 3.984 -4.346 -14.130 1.00 92.56 93 SER A O 1
ATOM 735 N N . GLY A 1 94 ? 3.923 -5.214 -12.071 1.00 93.56 94 GLY A N 1
ATOM 736 C CA . GLY A 1 94 ? 4.266 -3.965 -11.391 1.00 93.56 94 GLY A CA 1
ATOM 737 C C . GLY A 1 94 ? 4.536 -4.147 -9.900 1.00 93.56 94 GLY A C 1
ATOM 738 O O . GLY A 1 94 ? 4.794 -5.260 -9.445 1.00 93.56 94 GLY A O 1
ATOM 739 N N . ASN A 1 95 ? 4.472 -3.042 -9.151 1.00 95.06 95 ASN A N 1
ATOM 740 C CA . ASN A 1 95 ? 4.737 -3.016 -7.708 1.00 95.06 95 ASN A CA 1
ATOM 741 C C . ASN A 1 95 ? 3.624 -2.328 -6.894 1.00 95.06 95 ASN A C 1
ATOM 743 O O . ASN A 1 95 ? 3.870 -1.705 -5.858 1.00 95.06 95 ASN A O 1
ATOM 747 N N . ILE A 1 96 ? 2.381 -2.388 -7.376 1.00 97.19 96 ILE A N 1
ATOM 748 C CA . ILE A 1 96 ? 1.236 -1.736 -6.722 1.00 97.19 96 ILE A CA 1
ATOM 749 C C . ILE A 1 96 ? 1.014 -2.314 -5.333 1.00 97.19 96 ILE A C 1
ATOM 751 O O . ILE A 1 96 ? 0.779 -1.570 -4.381 1.00 97.19 96 ILE A O 1
ATOM 755 N N . SER A 1 97 ? 1.109 -3.637 -5.221 1.00 95.31 97 SER A N 1
ATOM 756 C CA . SER A 1 97 ? 0.896 -4.339 -3.959 1.00 95.31 97 SER A CA 1
ATOM 757 C C . SER A 1 97 ? 1.938 -3.930 -2.905 1.00 95.31 97 SER A C 1
ATOM 759 O O . SER A 1 97 ? 1.575 -3.663 -1.761 1.00 95.31 97 SER A O 1
ATOM 761 N N . GLU A 1 98 ? 3.214 -3.800 -3.278 1.00 95.44 98 GLU A N 1
ATOM 762 C CA . GLU A 1 98 ? 4.293 -3.354 -2.389 1.00 95.44 98 GLU A CA 1
ATOM 763 C C . GLU A 1 98 ? 4.101 -1.895 -2.000 1.00 95.44 98 GLU A C 1
ATOM 765 O O . GLU A 1 98 ? 4.116 -1.584 -0.810 1.00 95.44 98 GLU A O 1
ATOM 770 N N . ASN A 1 99 ? 3.855 -1.015 -2.975 1.00 97.44 99 ASN A N 1
ATOM 771 C CA . ASN A 1 99 ? 3.611 0.402 -2.711 1.00 97.44 99 ASN A CA 1
ATOM 772 C C . ASN A 1 99 ? 2.415 0.589 -1.763 1.00 97.44 99 ASN A C 1
ATOM 774 O O . ASN A 1 99 ? 2.461 1.406 -0.843 1.00 97.44 99 ASN A O 1
ATOM 778 N N . PHE A 1 100 ? 1.349 -0.196 -1.938 1.00 97.62 100 PHE A N 1
ATOM 779 C CA . PHE A 1 100 ? 0.180 -0.150 -1.065 1.00 97.62 100 PHE A CA 1
ATOM 780 C C . PHE A 1 100 ? 0.500 -0.620 0.361 1.00 97.62 100 PHE A C 1
ATOM 782 O O . PHE A 1 100 ? 0.113 0.046 1.324 1.00 97.62 100 PHE A O 1
ATOM 789 N N . LEU A 1 101 ? 1.238 -1.725 0.520 1.00 96.31 101 LEU A N 1
ATOM 790 C CA . LEU A 1 101 ? 1.642 -2.242 1.834 1.00 96.31 101 LEU A CA 1
ATOM 791 C C . LEU A 1 101 ? 2.594 -1.286 2.564 1.00 96.31 101 LEU A C 1
ATOM 793 O O . LEU A 1 101 ? 2.371 -0.977 3.739 1.00 96.31 101 LEU A O 1
ATOM 797 N N . VAL A 1 102 ? 3.604 -0.762 1.864 1.00 96.75 102 VAL A N 1
ATOM 798 C CA . VAL A 1 102 ? 4.500 0.278 2.391 1.00 96.75 102 VAL A CA 1
ATOM 799 C C . VAL A 1 102 ? 3.679 1.503 2.787 1.00 96.75 102 VAL A C 1
ATOM 801 O O . VAL A 1 102 ? 3.816 2.008 3.900 1.00 96.75 102 VAL A O 1
ATOM 804 N N . GLY A 1 103 ? 2.734 1.906 1.944 1.00 96.69 103 GLY A N 1
ATOM 805 C CA . GLY A 1 103 ? 1.789 2.976 2.221 1.00 96.69 103 GLY A CA 1
ATOM 806 C C . GLY A 1 103 ? 1.032 2.805 3.527 1.00 96.69 103 GLY A C 1
ATOM 807 O O . GLY A 1 103 ? 1.111 3.674 4.394 1.00 96.69 103 GLY A O 1
ATOM 808 N N . LEU A 1 104 ? 0.352 1.674 3.708 1.00 96.50 104 LEU A N 1
ATOM 809 C CA . LEU A 1 104 ? -0.382 1.375 4.940 1.00 96.50 104 LEU A CA 1
ATOM 810 C C . LEU A 1 104 ? 0.536 1.394 6.165 1.00 96.50 104 LEU A C 1
ATOM 812 O O . LEU A 1 104 ? 0.203 2.021 7.172 1.00 96.50 104 LEU A O 1
ATOM 816 N N . SER A 1 105 ? 1.702 0.752 6.072 1.00 94.25 105 SER A N 1
ATOM 817 C CA . SER A 1 105 ? 2.658 0.713 7.182 1.00 94.25 105 SER A CA 1
ATOM 818 C C . SER A 1 105 ? 3.173 2.107 7.554 1.00 94.25 105 SER A C 1
ATOM 820 O O . SER A 1 105 ? 3.238 2.417 8.740 1.00 94.25 105 SER A O 1
ATOM 822 N N . SER A 1 106 ? 3.404 2.983 6.567 1.00 94.69 106 SER A N 1
ATOM 823 C CA . SER A 1 106 ? 3.868 4.366 6.762 1.00 94.69 106 SER A CA 1
ATOM 824 C C . SER A 1 106 ? 2.844 5.282 7.446 1.00 94.69 106 SER A C 1
ATOM 826 O O . SER A 1 106 ? 3.215 6.349 7.942 1.00 94.69 106 SER A O 1
ATOM 828 N N . LEU A 1 107 ? 1.559 4.898 7.456 1.00 94.25 107 LEU A N 1
ATOM 829 C CA . LEU A 1 107 ? 0.492 5.617 8.163 1.00 94.25 107 LEU A CA 1
ATOM 830 C C . LEU A 1 107 ? 0.355 5.168 9.625 1.00 94.25 107 LEU A C 1
ATOM 832 O O . LEU A 1 107 ? -0.053 5.961 10.476 1.00 94.25 107 LEU A O 1
ATOM 836 N N . ILE A 1 108 ? 0.687 3.910 9.923 1.00 92.12 108 ILE A N 1
ATOM 837 C CA . ILE A 1 108 ? 0.600 3.344 11.278 1.00 92.12 108 ILE A CA 1
ATOM 838 C C . ILE A 1 108 ? 1.904 3.594 12.052 1.00 92.12 108 ILE A C 1
ATOM 840 O O . ILE A 1 108 ? 1.865 3.943 13.232 1.00 92.12 108 ILE A O 1
ATOM 844 N N . GLY A 1 109 ? 3.048 3.473 11.384 1.00 91.06 109 GLY A N 1
ATOM 845 C CA . GLY A 1 109 ? 4.386 3.635 11.945 1.00 91.06 109 GLY A CA 1
ATOM 846 C C . GLY A 1 109 ? 5.424 3.819 10.840 1.00 91.06 109 GLY A C 1
ATOM 847 O O . GLY A 1 109 ? 5.178 4.548 9.879 1.00 91.06 109 GLY A O 1
ATOM 848 N N . GLU A 1 110 ? 6.567 3.147 10.974 1.00 90.19 110 GLU A N 1
ATOM 849 C CA . GLU A 1 110 ? 7.621 3.145 9.958 1.00 90.19 110 GLU A CA 1
ATOM 850 C C . GLU A 1 110 ? 7.757 1.748 9.326 1.00 90.19 110 GLU A C 1
ATOM 852 O O . GLU A 1 110 ? 7.883 0.762 10.063 1.00 90.19 110 GLU A O 1
ATOM 857 N N . PRO A 1 111 ? 7.715 1.629 7.984 1.00 91.50 111 PRO A N 1
ATOM 858 C CA . PRO A 1 111 ? 8.035 0.380 7.306 1.00 91.50 111 PRO A CA 1
ATOM 859 C C . PRO A 1 111 ? 9.470 -0.028 7.622 1.00 91.50 111 PRO A C 1
ATOM 861 O O . PRO A 1 111 ? 10.395 0.767 7.484 1.00 91.50 111 PRO A O 1
ATOM 864 N N . TYR A 1 112 ? 9.668 -1.291 7.980 1.00 86.75 112 TYR A N 1
ATOM 865 C CA . TYR A 1 112 ? 10.997 -1.871 8.093 1.00 86.75 112 TYR A CA 1
ATOM 866 C C . TYR A 1 112 ? 10.985 -3.299 7.555 1.00 86.75 112 TYR A C 1
ATOM 868 O O . TYR A 1 112 ? 9.961 -3.985 7.573 1.00 86.75 112 TYR A O 1
ATOM 876 N N . SER A 1 113 ? 12.143 -3.744 7.084 1.00 80.75 113 SER A N 1
ATOM 877 C CA . SER A 1 113 ? 12.394 -5.134 6.727 1.00 80.75 113 SER A CA 1
ATOM 878 C C . SER A 1 113 ? 13.593 -5.625 7.525 1.00 80.75 113 SER A C 1
ATOM 880 O O . SER A 1 113 ? 14.581 -4.907 7.681 1.00 80.75 113 SER A O 1
ATOM 882 N N . MET A 1 114 ? 13.510 -6.846 8.046 1.00 73.19 114 MET A N 1
ATOM 883 C CA . MET A 1 114 ? 14.652 -7.500 8.673 1.00 73.19 114 MET A CA 1
ATOM 884 C C . MET A 1 114 ? 15.424 -8.252 7.594 1.00 73.19 114 MET A C 1
ATOM 886 O O . MET A 1 114 ? 15.019 -9.334 7.173 1.00 73.19 114 MET A O 1
ATOM 890 N N . TYR A 1 115 ? 16.550 -7.691 7.156 1.00 64.62 115 TYR A N 1
ATOM 891 C CA . TYR A 1 115 ? 17.514 -8.452 6.371 1.00 64.62 115 TYR A CA 1
ATOM 892 C C . TYR A 1 115 ? 18.132 -9.530 7.266 1.00 64.62 115 TYR A C 1
ATOM 894 O O . TYR A 1 115 ? 18.791 -9.226 8.261 1.00 64.62 115 TYR A O 1
ATOM 902 N N . ARG A 1 116 ? 17.934 -10.804 6.915 1.00 52.22 116 ARG A N 1
ATOM 903 C CA . ARG A 1 116 ? 18.785 -11.878 7.434 1.00 52.22 116 ARG A CA 1
ATOM 904 C C . ARG A 1 116 ? 20.112 -11.798 6.691 1.00 52.22 116 ARG A C 1
ATOM 906 O O . ARG A 1 116 ? 20.160 -12.062 5.493 1.00 52.22 116 ARG A O 1
ATOM 913 N N . VAL A 1 117 ? 21.165 -11.406 7.401 1.00 50.78 117 VAL A N 1
ATOM 914 C CA . VAL A 1 117 ? 22.537 -11.641 6.946 1.00 50.78 117 VAL A CA 1
ATOM 915 C C . VAL A 1 117 ? 22.726 -13.159 6.946 1.00 50.78 117 VAL A C 1
ATOM 917 O O . VAL A 1 117 ? 22.549 -13.787 7.991 1.00 50.78 117 VAL A O 1
ATOM 920 N N . ASN A 1 118 ? 22.973 -13.733 5.769 1.00 50.28 118 ASN A N 1
ATOM 921 C CA . ASN A 1 118 ? 23.450 -15.111 5.644 1.00 50.28 118 ASN A CA 1
ATOM 922 C C . ASN A 1 118 ? 24.948 -15.156 5.934 1.00 50.28 118 ASN A C 1
ATOM 924 O O . ASN A 1 118 ? 25.649 -14.233 5.457 1.00 50.28 118 ASN A O 1
#